Protein AF-A0A7Y2K6M2-F1 (afdb_monomer)

Foldseek 3Di:
DWDDPVFKIKDWDDKDLDPVVLVVVQVVCVVVVFQKDWDWDQDPVVRGIMITIMTIPHRDPVRNVVVVVVVVD

Secondary structure (DSSP, 8-state):
-EEESSS-EEEEEEEESSHHHHHHHHHHHHHTT--EEEEEEEEGGGTEEEEEEEEEEESSHHHHHHHHHHHT-

Mean predicted aligned error: 3.29 Å

pLDDT: mean 93.66, std 5.35, range [76.12, 98.0]

Solvent-accessible surface area (backbone atoms only — not comparable to full-atom values): 4080 Å² total; per-residue (Å²): 98,78,50,68,87,87,69,39,18,28,33,54,82,49,74,29,77,46,60,67,60,22,51,54,52,21,50,56,35,40,76,74,72,40,62,41,40,75,42,84,43,77,40,76,94,74,76,45,63,33,22,32,22,29,41,47,81,24,79,38,70,64,55,38,48,55,50,50,57,62,72,77,104

Structure (mmCIF, N/CA/C/O backbone):
data_AF-A0A7Y2K6M2-F1
#
_entry.id   AF-A0A7Y2K6M2-F1
#
loop_
_atom_site.group_PDB
_atom_site.id
_atom_site.type_symbol
_atom_site.label_atom_id
_atom_site.label_alt_id
_atom_site.label_comp_id
_atom_site.label_asym_id
_atom_site.label_entity_id
_atom_site.label_seq_id
_atom_site.pdbx_PDB_ins_code
_atom_site.Cartn_x
_atom_site.Cartn_y
_atom_site.Cartn_z
_atom_site.occupancy
_atom_site.B_iso_or_equiv
_atom_site.auth_seq_id
_atom_site.auth_comp_id
_atom_site.auth_asym_id
_atom_site.auth_atom_id
_atom_site.pdbx_PDB_model_num
ATOM 1 N N . MET A 1 1 ? 6.653 4.863 6.506 1.00 87.94 1 MET A N 1
ATOM 2 C CA . MET A 1 1 ? 6.283 6.289 6.289 1.00 87.94 1 MET A CA 1
ATOM 3 C C . MET A 1 1 ? 4.781 6.383 6.021 1.00 87.94 1 MET A C 1
ATOM 5 O O . MET A 1 1 ? 4.268 5.435 5.439 1.00 87.94 1 MET A O 1
ATOM 9 N N . ILE A 1 2 ? 4.091 7.440 6.476 1.00 93.88 2 ILE A N 1
ATOM 10 C CA . ILE A 1 2 ? 2.649 7.674 6.220 1.00 93.88 2 ILE A CA 1
ATOM 11 C C . ILE A 1 2 ? 2.505 8.766 5.157 1.00 93.88 2 ILE A C 1
ATOM 13 O O . ILE A 1 2 ? 3.271 9.725 5.174 1.00 93.88 2 ILE A O 1
ATOM 17 N N . PHE A 1 3 ? 1.542 8.604 4.256 1.00 94.19 3 PHE A N 1
ATOM 18 C CA . PHE A 1 3 ? 1.242 9.501 3.143 1.00 94.19 3 PHE A CA 1
ATOM 19 C C . PHE A 1 3 ? -0.254 9.826 3.126 1.00 94.19 3 PHE A C 1
ATOM 21 O O . PHE A 1 3 ? -1.059 9.042 3.631 1.00 94.19 3 PHE A O 1
ATOM 28 N N . THR A 1 4 ? -0.619 10.956 2.522 1.00 94.81 4 THR A N 1
ATOM 29 C CA . THR A 1 4 ? -2.010 11.378 2.329 1.00 94.81 4 THR A CA 1
ATOM 30 C C . THR A 1 4 ? -2.171 12.133 1.013 1.00 94.81 4 THR A C 1
ATOM 32 O O . THR A 1 4 ? -1.225 12.765 0.547 1.00 94.81 4 THR A O 1
ATOM 35 N N . ASP A 1 5 ? -3.360 12.047 0.427 1.00 91.38 5 ASP A N 1
ATOM 36 C CA . ASP A 1 5 ? -3.828 12.867 -0.698 1.00 91.38 5 ASP A CA 1
ATOM 37 C C . ASP A 1 5 ? -4.665 14.080 -0.232 1.00 91.38 5 ASP A C 1
ATOM 39 O O . ASP A 1 5 ? -5.257 14.782 -1.048 1.00 91.38 5 ASP A O 1
ATOM 43 N N . GLY A 1 6 ? -4.742 14.315 1.084 1.00 91.75 6 GLY A N 1
ATOM 44 C CA . GLY A 1 6 ? -5.599 15.322 1.715 1.00 91.75 6 GLY A CA 1
ATOM 45 C C . GLY A 1 6 ? -6.977 14.801 2.139 1.00 91.75 6 GLY A C 1
ATOM 46 O O . GLY A 1 6 ? -7.701 15.522 2.822 1.00 91.75 6 GLY A O 1
ATOM 47 N N . LYS A 1 7 ? -7.340 13.561 1.782 1.00 94.44 7 LYS A N 1
ATOM 48 C CA . LYS A 1 7 ? -8.608 12.916 2.167 1.00 94.44 7 LYS A CA 1
ATOM 49 C C . LYS A 1 7 ? -8.388 11.633 2.957 1.00 94.44 7 LYS A C 1
ATOM 51 O O . LYS A 1 7 ? -9.022 11.430 3.987 1.00 94.44 7 LYS A O 1
ATOM 56 N N . LEU A 1 8 ? -7.501 10.770 2.472 1.00 96.69 8 LEU A N 1
ATOM 57 C CA . LEU A 1 8 ? -7.207 9.469 3.055 1.00 96.69 8 LEU A CA 1
ATOM 58 C C . LEU A 1 8 ? -5.720 9.342 3.374 1.00 96.69 8 LEU A C 1
A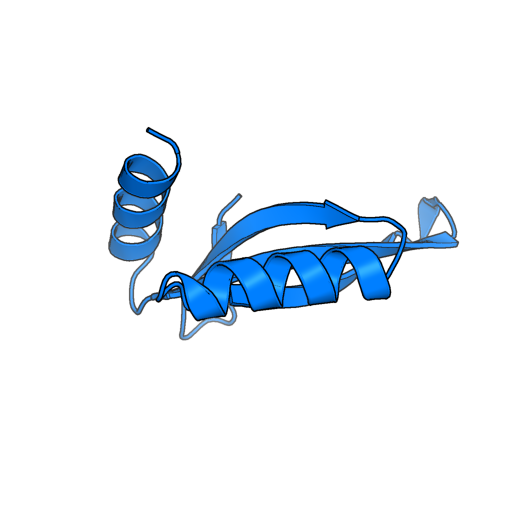TOM 60 O O . LEU A 1 8 ? -4.867 10.056 2.843 1.00 96.69 8 LEU A O 1
ATOM 64 N N . PHE A 1 9 ? -5.409 8.409 4.263 1.00 97.12 9 PHE A N 1
ATOM 65 C CA . PHE A 1 9 ? -4.068 8.100 4.723 1.00 97.12 9 PHE A CA 1
ATOM 66 C C . PHE A 1 9 ? -3.690 6.673 4.333 1.00 97.12 9 PHE A C 1
ATOM 68 O O . PHE A 1 9 ? -4.516 5.759 4.283 1.00 97.12 9 PHE A O 1
ATOM 75 N N . CYS A 1 10 ? -2.406 6.478 4.064 1.00 97.19 10 CYS A N 1
ATOM 76 C CA . CYS A 1 10 ? -1.810 5.179 3.784 1.00 97.19 10 CYS A CA 1
ATOM 77 C C . CYS A 1 10 ? -0.381 5.125 4.323 1.00 97.19 10 CYS A C 1
ATOM 79 O O . CYS A 1 10 ? 0.236 6.159 4.583 1.00 97.19 10 CYS A O 1
ATOM 81 N N . PHE A 1 11 ? 0.180 3.932 4.480 1.00 96.62 11 PHE A N 1
ATOM 82 C CA . PHE A 1 11 ? 1.578 3.755 4.849 1.00 96.62 11 PHE A CA 1
ATOM 83 C C . PHE A 1 11 ? 2.290 2.807 3.894 1.00 96.62 11 PHE A C 1
ATOM 85 O O . PHE A 1 11 ? 1.714 1.853 3.387 1.00 96.62 11 PHE A O 1
ATOM 92 N N . GLN A 1 12 ? 3.566 3.088 3.641 1.00 95.88 12 GLN A N 1
ATOM 93 C CA . GLN A 1 12 ? 4.422 2.215 2.840 1.00 95.88 12 GLN A CA 1
ATOM 94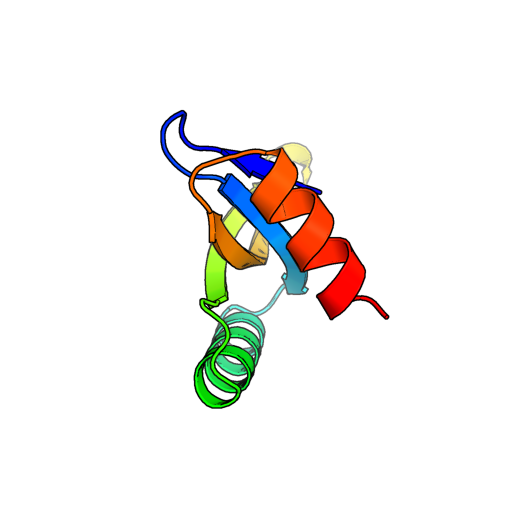 C C . GLN A 1 12 ? 4.976 1.078 3.691 1.00 95.88 12 GLN A C 1
ATOM 96 O O . GLN A 1 12 ? 5.480 1.333 4.789 1.00 95.88 12 GLN A O 1
ATOM 101 N N . ILE A 1 13 ? 4.949 -0.123 3.117 1.00 95.25 13 ILE A N 1
ATOM 102 C CA . ILE A 1 13 ? 5.491 -1.353 3.703 1.00 95.25 13 ILE A CA 1
ATOM 103 C C . ILE A 1 13 ? 6.717 -1.878 2.948 1.00 95.25 13 ILE A C 1
ATOM 105 O O . ILE A 1 13 ? 7.626 -2.417 3.565 1.00 95.25 13 ILE A O 1
ATOM 109 N N . ALA A 1 14 ? 6.780 -1.675 1.630 1.00 93.94 14 ALA A N 1
ATOM 110 C CA . ALA A 1 14 ? 7.833 -2.218 0.783 1.00 93.94 14 ALA A CA 1
ATOM 111 C C . ALA A 1 14 ? 8.055 -1.340 -0.454 1.00 93.94 14 ALA A C 1
ATOM 113 O O . ALA A 1 14 ? 7.208 -0.523 -0.827 1.00 93.94 14 ALA A O 1
ATOM 114 N N . ALA A 1 15 ? 9.212 -1.502 -1.091 1.00 94.50 15 ALA A N 1
ATOM 115 C CA . ALA A 1 15 ? 9.536 -0.860 -2.356 1.00 94.50 15 ALA A CA 1
ATOM 116 C C . ALA A 1 15 ? 10.372 -1.807 -3.220 1.00 94.50 15 ALA A C 1
ATOM 118 O O . ALA A 1 15 ? 11.346 -2.391 -2.749 1.00 94.50 15 ALA A O 1
ATOM 119 N N . PHE A 1 16 ? 10.009 -1.927 -4.493 1.00 95.12 16 PHE A N 1
ATOM 120 C CA . PHE A 1 16 ? 10.641 -2.827 -5.450 1.00 95.12 16 PHE A CA 1
ATOM 121 C C . PHE A 1 16 ? 11.101 -2.065 -6.692 1.00 95.12 16 PHE A C 1
ATOM 123 O O . PHE A 1 16 ? 10.513 -1.056 -7.081 1.00 95.12 16 PHE A O 1
ATOM 130 N N . ARG A 1 17 ? 12.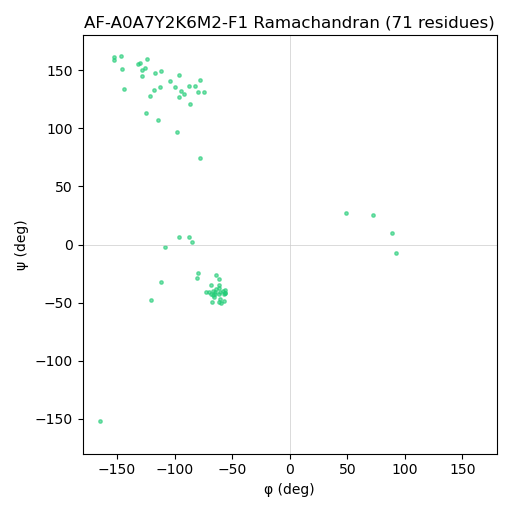154 -2.572 -7.339 1.00 92.38 17 ARG A N 1
ATOM 131 C CA . ARG A 1 17 ? 12.587 -2.108 -8.669 1.00 92.38 17 ARG A CA 1
ATOM 132 C C . ARG A 1 17 ? 11.752 -2.721 -9.797 1.00 92.38 17 ARG A C 1
ATOM 134 O O . ARG A 1 17 ? 11.594 -2.103 -10.839 1.00 92.38 17 ARG A O 1
ATOM 141 N N . SER A 1 18 ? 11.224 -3.927 -9.584 1.00 94.44 18 SER A N 1
ATOM 142 C CA . SER A 1 18 ? 10.345 -4.615 -10.532 1.00 94.44 18 SER A CA 1
ATOM 143 C C . SER A 1 18 ? 8.884 -4.335 -10.195 1.00 94.44 18 SER A C 1
ATOM 145 O O . SER A 1 18 ? 8.476 -4.487 -9.040 1.00 94.44 18 SER A O 1
ATOM 147 N N . ARG A 1 19 ? 8.113 -3.963 -11.220 1.00 94.44 19 ARG A N 1
ATOM 148 C CA . ARG A 1 19 ? 6.665 -3.766 -11.129 1.00 94.44 19 ARG A CA 1
ATOM 149 C C . ARG A 1 19 ? 5.952 -5.055 -10.741 1.00 94.44 19 ARG A C 1
ATOM 151 O O . ARG A 1 19 ? 5.209 -5.061 -9.771 1.00 94.44 19 ARG A O 1
ATOM 158 N N . GLU A 1 20 ? 6.273 -6.144 -11.432 1.00 96.69 20 GLU A N 1
ATOM 159 C CA . GLU A 1 20 ? 5.693 -7.470 -11.205 1.00 96.69 20 GLU A CA 1
ATOM 160 C C . GLU A 1 20 ? 5.875 -7.924 -9.751 1.00 96.69 20 GLU A C 1
ATOM 162 O O . GLU A 1 20 ? 4.945 -8.420 -9.121 1.00 96.69 20 GLU A O 1
ATOM 167 N N . ARG A 1 21 ? 7.060 -7.689 -9.166 1.00 96.81 21 ARG A N 1
ATOM 168 C CA . ARG A 1 21 ? 7.302 -8.016 -7.751 1.00 96.81 21 ARG A CA 1
ATOM 169 C C . ARG A 1 21 ? 6.436 -7.184 -6.806 1.00 96.81 21 ARG A C 1
ATOM 171 O O . ARG A 1 21 ? 5.931 -7.730 -5.831 1.00 96.81 21 ARG A O 1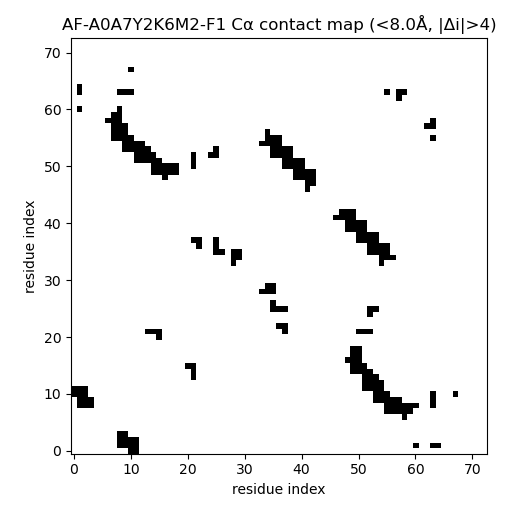
ATOM 178 N N . ALA A 1 22 ? 6.262 -5.892 -7.084 1.00 97.56 22 ALA A N 1
ATOM 179 C CA . ALA A 1 22 ? 5.397 -5.034 -6.277 1.00 97.56 22 ALA A CA 1
ATOM 180 C C . ALA A 1 22 ? 3.921 -5.433 -6.393 1.00 97.56 22 ALA A C 1
ATOM 182 O O . ALA A 1 22 ? 3.215 -5.440 -5.390 1.00 97.56 22 ALA A O 1
ATOM 18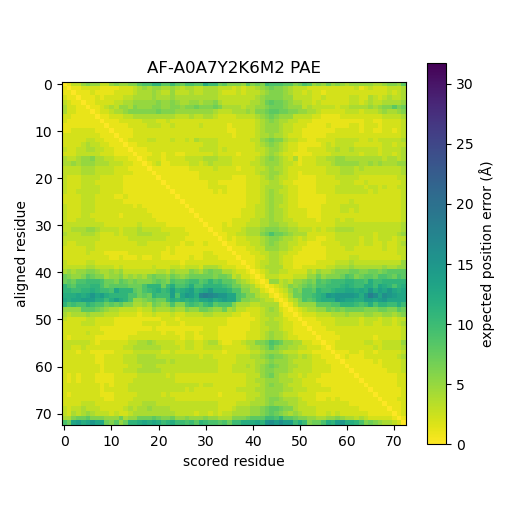3 N N . GLU A 1 23 ? 3.469 -5.787 -7.595 1.00 97.12 23 GLU A N 1
ATOM 184 C CA . GLU A 1 23 ? 2.100 -6.244 -7.847 1.00 97.12 23 GLU A CA 1
ATOM 185 C C . GLU A 1 23 ? 1.831 -7.589 -7.169 1.00 97.12 23 GLU A C 1
ATOM 187 O O . GLU A 1 23 ? 0.816 -7.731 -6.494 1.00 97.12 23 GLU A O 1
ATOM 192 N N . LYS A 1 24 ? 2.771 -8.540 -7.240 1.00 98.00 24 LYS A N 1
ATOM 193 C CA . LYS A 1 24 ? 2.668 -9.823 -6.530 1.00 98.00 24 LYS A CA 1
ATOM 194 C C . LYS A 1 24 ? 2.586 -9.640 -5.013 1.00 98.00 24 LYS A C 1
ATOM 196 O O . LYS A 1 24 ? 1.815 -10.326 -4.349 1.00 98.00 24 LYS A O 1
ATOM 201 N N . GLU A 1 25 ? 3.370 -8.715 -4.462 1.00 97.56 25 GLU A N 1
ATOM 202 C CA . GLU A 1 25 ? 3.322 -8.385 -3.036 1.00 97.56 25 GLU A CA 1
ATOM 203 C C . GLU A 1 25 ? 1.980 -7.751 -2.647 1.00 97.56 25 GLU A C 1
ATOM 205 O O . GLU A 1 25 ? 1.379 -8.150 -1.653 1.00 97.56 25 GLU A O 1
ATOM 210 N N . ALA A 1 26 ? 1.490 -6.793 -3.440 1.00 97.56 26 ALA A N 1
ATOM 211 C CA . ALA A 1 26 ? 0.192 -6.165 -3.211 1.00 97.56 26 ALA A CA 1
ATOM 212 C C . ALA A 1 26 ? -0.955 -7.185 -3.291 1.00 97.56 26 ALA A C 1
ATOM 214 O O . ALA A 1 26 ? -1.823 -7.177 -2.425 1.00 97.56 26 ALA A O 1
ATOM 215 N N . ALA A 1 27 ? -0.923 -8.098 -4.268 1.00 97.81 27 ALA A N 1
ATOM 216 C CA . ALA A 1 27 ? -1.896 -9.181 -4.398 1.00 97.81 27 ALA A CA 1
ATOM 217 C C . ALA A 1 27 ? -1.891 -10.100 -3.169 1.00 97.81 27 ALA A C 1
ATOM 219 O O . ALA A 1 27 ? -2.943 -10.337 -2.588 1.00 97.81 27 ALA A O 1
ATOM 220 N N . ARG A 1 28 ? -0.708 -10.518 -2.691 1.00 97.31 28 ARG A N 1
ATOM 221 C CA . ARG A 1 28 ? -0.599 -11.338 -1.472 1.00 97.31 28 ARG A CA 1
ATOM 222 C C . ARG A 1 28 ? -1.249 -10.662 -0.263 1.00 97.31 28 ARG A C 1
ATOM 224 O O . ARG A 1 28 ? -1.848 -11.331 0.566 1.00 97.31 28 ARG A O 1
ATOM 231 N N . LEU A 1 29 ? -1.100 -9.346 -0.139 1.00 96.38 29 LEU A N 1
ATOM 232 C CA . LEU A 1 29 ? -1.672 -8.583 0.970 1.00 96.38 29 LEU A CA 1
ATOM 233 C C . LEU A 1 29 ? -3.189 -8.438 0.841 1.00 96.38 29 LEU A C 1
ATOM 235 O O . LEU A 1 29 ? -3.900 -8.614 1.830 1.00 96.38 29 LEU A O 1
ATOM 239 N N . LEU A 1 30 ? -3.682 -8.198 -0.375 1.00 96.38 30 LEU A N 1
ATOM 240 C CA . LEU A 1 30 ? -5.115 -8.218 -0.669 1.00 96.38 30 LEU A CA 1
ATOM 241 C C . LEU A 1 30 ? -5.738 -9.572 -0.301 1.00 96.38 30 LEU A C 1
ATOM 243 O O . LEU A 1 30 ? -6.773 -9.594 0.361 1.00 96.38 30 LEU A O 1
ATOM 247 N N . ASP A 1 31 ? -5.066 -10.683 -0.614 1.00 97.25 31 ASP A N 1
ATOM 248 C CA . ASP A 1 31 ? -5.519 -12.037 -0.259 1.00 97.25 31 ASP A CA 1
ATOM 249 C C . ASP A 1 31 ? -5.568 -12.271 1.263 1.00 97.25 31 ASP A C 1
ATOM 251 O O . ASP A 1 31 ? -6.360 -13.078 1.747 1.00 97.25 31 ASP A O 1
ATOM 255 N N . THR A 1 32 ? -4.758 -11.543 2.040 1.00 94.12 32 THR A N 1
ATOM 256 C CA . THR A 1 32 ? -4.802 -11.567 3.515 1.00 94.12 32 THR A CA 1
ATOM 257 C C . THR A 1 32 ? -5.836 -10.612 4.122 1.00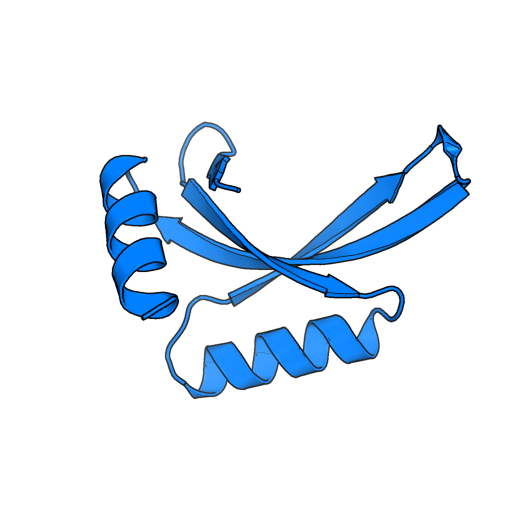 94.12 32 THR A C 1
ATOM 259 O O . THR A 1 32 ? -5.947 -10.533 5.343 1.00 94.12 32 THR A O 1
ATOM 262 N N . GLY A 1 33 ? -6.604 -9.899 3.292 1.00 95.56 33 GLY A N 1
ATOM 263 C CA . GLY A 1 33 ? -7.619 -8.934 3.726 1.00 95.56 33 GLY A CA 1
ATOM 264 C C . GLY A 1 33 ? -7.098 -7.509 3.935 1.00 95.56 33 GLY A C 1
ATOM 265 O O . GLY A 1 33 ? -7.823 -6.661 4.452 1.00 95.56 33 GLY A O 1
ATOM 266 N N . GLU A 1 34 ? -5.861 -7.221 3.532 1.00 96.12 34 GLU A N 1
ATOM 267 C CA . GLU A 1 34 ? -5.264 -5.892 3.640 1.00 96.12 34 GLU A CA 1
ATOM 268 C C . GLU A 1 34 ? -5.591 -5.047 2.409 1.00 96.12 34 GLU A C 1
ATOM 270 O O . GLU A 1 34 ? -5.422 -5.489 1.275 1.00 96.12 34 GLU A O 1
ATOM 275 N N . ASN A 1 35 ? -5.956 -3.778 2.599 1.00 96.12 35 ASN A N 1
ATOM 276 C CA . ASN A 1 35 ? -6.184 -2.863 1.476 1.00 96.12 35 ASN A CA 1
ATOM 277 C C . ASN A 1 35 ? -4.857 -2.343 0.895 1.00 96.12 35 ASN A C 1
ATOM 279 O O . ASN A 1 35 ? -4.460 -1.194 1.138 1.00 96.12 35 ASN A O 1
ATOM 283 N N . ALA A 1 36 ? -4.155 -3.203 0.154 1.00 97.25 36 ALA A N 1
ATOM 284 C CA . ALA A 1 36 ? -2.844 -2.926 -0.421 1.00 97.25 36 ALA A CA 1
ATOM 285 C C . ALA A 1 36 ? -2.897 -2.456 -1.885 1.00 97.25 36 ALA A C 1
ATOM 287 O O . ALA A 1 36 ? -3.730 -2.891 -2.675 1.00 97.25 36 ALA A O 1
ATOM 288 N N . PHE A 1 37 ? -1.974 -1.570 -2.264 1.00 97.06 37 PHE A N 1
ATOM 289 C CA . PHE A 1 37 ? -1.856 -1.037 -3.623 1.00 97.06 37 PHE A CA 1
ATOM 290 C C . PHE A 1 37 ? -0.421 -0.603 -3.954 1.00 97.06 37 PHE A C 1
ATOM 292 O O . PHE A 1 37 ? 0.394 -0.328 -3.066 1.00 97.06 37 PHE A O 1
ATOM 299 N N . VAL A 1 38 ? -0.110 -0.521 -5.251 1.00 97.12 38 VAL A N 1
ATOM 300 C CA . VAL A 1 38 ? 1.203 -0.104 -5.765 1.00 97.12 38 VAL A CA 1
ATOM 301 C C . VAL A 1 38 ? 1.163 1.358 -6.205 1.00 97.12 38 VAL A C 1
ATOM 303 O O . VAL A 1 38 ? 0.245 1.787 -6.898 1.00 97.12 38 VAL A O 1
ATOM 306 N N . VAL A 1 39 ? 2.188 2.123 -5.831 1.00 95.44 39 VAL A N 1
ATOM 307 C CA . VAL A 1 39 ? 2.407 3.501 -6.278 1.00 95.44 39 VAL A CA 1
ATOM 308 C C . VAL A 1 39 ? 3.761 3.603 -6.961 1.00 95.44 39 VAL A C 1
ATOM 310 O O . VAL A 1 39 ? 4.790 3.232 -6.389 1.00 95.44 39 VAL A O 1
ATOM 313 N N . GLU A 1 40 ? 3.770 4.149 -8.171 1.00 93.94 40 GLU A N 1
ATOM 314 C CA . GLU A 1 40 ? 5.005 4.467 -8.877 1.00 93.94 40 GLU A CA 1
ATOM 315 C C . GLU A 1 40 ? 5.656 5.715 -8.272 1.00 93.94 40 GLU A C 1
ATOM 317 O O . GLU A 1 40 ? 5.017 6.745 -8.064 1.00 93.94 40 GLU A O 1
ATOM 322 N N . ALA A 1 41 ? 6.950 5.626 -7.988 1.00 89.56 41 ALA A N 1
ATOM 323 C CA . ALA A 1 41 ? 7.762 6.743 -7.543 1.00 89.56 41 ALA A CA 1
ATOM 324 C C . ALA A 1 41 ? 8.961 6.880 -8.476 1.00 89.56 41 ALA A C 1
ATOM 326 O O . ALA A 1 41 ? 9.835 6.010 -8.516 1.00 89.56 41 ALA A O 1
ATOM 327 N N . TYR A 1 42 ? 8.998 7.977 -9.226 1.00 87.00 42 TYR A N 1
ATOM 328 C CA . TYR A 1 42 ? 10.143 8.318 -10.054 1.00 87.00 42 TYR A CA 1
ATOM 329 C C . TYR A 1 42 ? 11.154 9.107 -9.223 1.00 87.00 42 TYR A C 1
ATOM 331 O O . TYR A 1 42 ? 10.814 10.150 -8.666 1.00 87.00 42 TYR A O 1
ATOM 339 N N . LEU A 1 43 ? 12.381 8.596 -9.110 1.00 81.06 43 LEU A N 1
ATOM 340 C CA . LEU A 1 43 ? 13.475 9.321 -8.469 1.00 81.06 43 LEU A CA 1
ATOM 341 C C . LEU A 1 43 ? 14.307 9.985 -9.569 1.00 81.06 43 LEU A C 1
ATOM 343 O O . LEU A 1 43 ? 15.133 9.328 -10.202 1.00 81.06 43 LEU A O 1
ATOM 347 N N . SER A 1 44 ? 14.038 11.267 -9.822 1.00 76.69 44 SER A N 1
ATOM 348 C CA . SER A 1 44 ? 14.631 12.041 -10.923 1.00 76.69 44 SER A CA 1
ATOM 349 C C . SER A 1 44 ? 16.156 12.085 -10.866 1.00 76.69 44 SER A C 1
ATOM 351 O O . SER A 1 44 ? 16.797 11.911 -11.896 1.00 76.69 44 SER A O 1
ATOM 353 N N . GLU A 1 45 ? 16.729 12.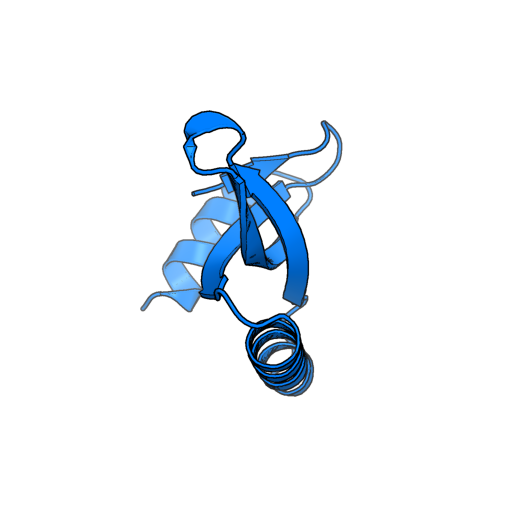223 -9.670 1.00 78.94 45 GLU A N 1
ATOM 354 C CA . GLU A 1 45 ? 18.182 12.265 -9.443 1.00 78.94 45 GLU A CA 1
ATOM 355 C C . GLU A 1 45 ? 18.901 10.983 -9.873 1.00 78.94 45 GLU A C 1
ATOM 357 O O . GLU A 1 45 ? 20.061 11.023 -10.268 1.00 78.94 45 GLU A O 1
ATOM 362 N N . LEU A 1 46 ? 18.212 9.840 -9.811 1.00 77.31 46 LEU A N 1
ATOM 363 C CA . LEU A 1 46 ? 18.787 8.540 -10.148 1.00 77.31 46 LEU A CA 1
ATOM 364 C C . LEU A 1 46 ? 18.248 7.975 -11.464 1.00 77.31 46 LEU A C 1
ATOM 366 O O . LEU A 1 46 ? 18.657 6.885 -11.836 1.00 77.31 46 LEU A O 1
ATOM 370 N N . GLN A 1 47 ? 17.313 8.661 -12.132 1.00 81.38 47 GLN A N 1
ATOM 371 C CA . GLN A 1 47 ? 16.586 8.185 -13.320 1.00 81.38 47 GLN A CA 1
ATOM 372 C C . GLN A 1 47 ? 15.987 6.773 -13.184 1.00 81.38 47 GLN A C 1
ATOM 374 O O . GLN A 1 47 ? 15.797 6.065 -14.172 1.00 81.38 47 GLN A O 1
ATOM 379 N N . ILE A 1 48 ? 15.665 6.333 -11.961 1.00 83.88 48 ILE A N 1
ATOM 380 C CA . ILE A 1 48 ? 15.103 4.997 -11.743 1.00 83.88 48 ILE A CA 1
ATOM 381 C C . ILE A 1 48 ? 13.699 5.087 -11.154 1.00 83.88 48 ILE A C 1
ATOM 383 O O . ILE A 1 48 ? 13.444 5.773 -10.159 1.00 83.88 48 ILE A O 1
ATOM 387 N N . LYS A 1 49 ? 12.795 4.307 -11.752 1.00 89.44 49 LYS A N 1
ATOM 388 C CA . LYS A 1 49 ? 11.440 4.079 -11.259 1.00 89.44 49 LYS A CA 1
ATOM 389 C C . LYS A 1 49 ? 11.448 3.038 -10.136 1.00 89.44 49 LYS A C 1
ATOM 391 O O . LYS A 1 49 ? 12.028 1.960 -10.258 1.00 89.44 49 LYS A O 1
ATOM 396 N N . TRP A 1 50 ? 10.785 3.374 -9.040 1.00 93.25 50 TRP A N 1
ATOM 397 C CA . TRP A 1 50 ? 10.473 2.462 -7.948 1.00 93.25 50 TRP A CA 1
ATOM 398 C C . TRP A 1 50 ? 8.974 2.211 -7.887 1.00 93.25 50 TRP A C 1
ATOM 400 O O . TRP A 1 50 ? 8.171 3.100 -8.160 1.00 93.25 50 TRP A O 1
ATOM 410 N N . TYR A 1 51 ? 8.612 1.019 -7.437 1.00 95.69 51 TYR A N 1
ATOM 411 C CA . TYR A 1 51 ? 7.237 0.601 -7.211 1.00 95.69 51 TYR A CA 1
ATOM 412 C C . TYR A 1 51 ? 7.058 0.366 -5.716 1.00 95.69 51 TYR A C 1
ATOM 414 O O . TYR A 1 51 ? 7.623 -0.566 -5.144 1.00 95.69 51 TYR A O 1
ATOM 422 N N . ARG A 1 52 ? 6.343 1.272 -5.053 1.00 95.75 52 ARG A N 1
ATOM 423 C CA . ARG A 1 52 ? 6.138 1.262 -3.601 1.00 95.75 52 ARG A CA 1
ATOM 424 C C . ARG A 1 52 ? 4.814 0.589 -3.292 1.00 95.75 52 ARG A C 1
ATOM 426 O O . ARG A 1 52 ? 3.788 1.017 -3.807 1.00 95.75 52 ARG A O 1
ATOM 433 N N . VAL A 1 53 ? 4.831 -0.410 -2.420 1.00 97.00 53 VAL A N 1
ATOM 434 C CA . VAL A 1 53 ? 3.614 -1.062 -1.933 1.00 97.00 53 VAL A CA 1
ATOM 435 C C . VAL A 1 53 ? 3.163 -0.358 -0.662 1.00 97.00 53 VAL A C 1
ATOM 437 O O . VAL A 1 53 ? 3.961 -0.110 0.254 1.00 97.00 53 VAL A O 1
ATOM 440 N N . ARG A 1 54 ? 1.885 0.008 -0.630 1.00 97.19 54 ARG A N 1
ATOM 441 C CA . ARG A 1 54 ? 1.252 0.725 0.474 1.00 97.19 54 ARG A CA 1
ATOM 442 C C . ARG A 1 54 ? -0.012 0.006 0.916 1.00 97.19 54 ARG A C 1
ATOM 444 O O . ARG A 1 54 ? -0.673 -0.602 0.089 1.00 97.19 54 ARG A O 1
ATOM 451 N N . ILE A 1 55 ? -0.343 0.140 2.195 1.00 97.44 55 ILE A N 1
ATOM 452 C CA . ILE A 1 55 ? -1.637 -0.241 2.775 1.00 97.44 55 ILE A CA 1
ATOM 453 C C . ILE A 1 55 ? -2.337 1.044 3.206 1.00 97.44 55 ILE A C 1
ATOM 455 O O . ILE A 1 55 ? -1.689 1.943 3.758 1.00 97.44 55 ILE A O 1
ATOM 459 N N . GLY A 1 56 ? -3.630 1.188 2.923 1.00 95.56 56 GLY A N 1
ATOM 460 C CA . GLY A 1 56 ? -4.283 2.477 3.127 1.00 95.56 56 GLY A CA 1
ATOM 461 C C . GLY A 1 56 ? -5.799 2.496 3.122 1.00 95.56 56 GLY A C 1
ATOM 462 O O . GLY A 1 56 ? -6.451 1.521 3.475 1.00 95.56 56 GLY A O 1
ATOM 463 N N . PHE A 1 57 ? -6.311 3.664 2.719 1.00 95.44 57 PHE A N 1
ATOM 464 C CA . PHE A 1 57 ? -7.710 4.098 2.809 1.00 95.44 57 PHE A CA 1
ATOM 465 C C . PHE A 1 57 ? -8.185 4.435 4.231 1.00 95.44 57 PHE A C 1
ATOM 467 O O . PHE A 1 57 ? -9.379 4.421 4.515 1.00 95.44 57 PHE A O 1
ATOM 474 N N . PHE A 1 58 ? -7.261 4.817 5.115 1.00 97.06 58 PHE A N 1
ATOM 475 C CA . PHE A 1 58 ? -7.590 5.276 6.466 1.00 97.06 58 PHE A CA 1
ATOM 476 C C . PHE A 1 58 ? -8.104 6.717 6.438 1.00 97.06 58 PHE A C 1
ATOM 478 O O . PHE A 1 58 ? -7.573 7.551 5.707 1.00 97.06 58 PHE A O 1
ATOM 485 N N . LYS A 1 59 ? -9.100 7.051 7.256 1.00 96.44 59 LYS A N 1
ATOM 486 C CA . LYS A 1 59 ? -9.687 8.403 7.295 1.00 96.44 59 LYS A CA 1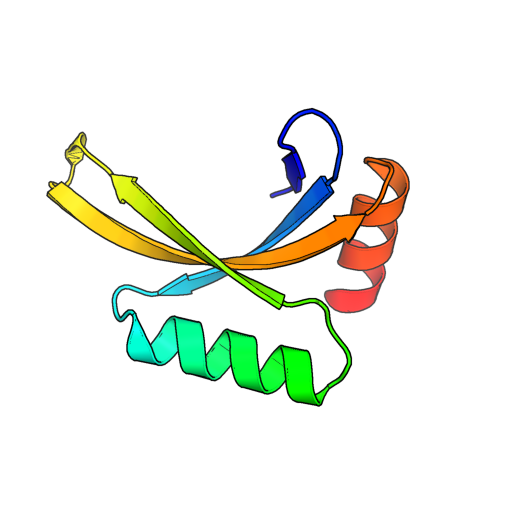
ATOM 487 C C . LYS A 1 59 ? -8.848 9.383 8.103 1.00 96.44 59 LYS A C 1
ATOM 489 O O . LYS A 1 59 ? -8.929 10.588 7.888 1.00 96.44 59 LYS A O 1
ATOM 494 N N . THR A 1 60 ? -8.049 8.886 9.046 1.00 97.25 60 THR A N 1
ATOM 495 C CA . THR A 1 60 ? -7.223 9.736 9.911 1.00 97.25 60 THR A CA 1
ATOM 496 C C . THR A 1 60 ? -5.780 9.254 9.985 1.00 97.25 60 THR A C 1
ATOM 498 O O . THR A 1 60 ? -5.477 8.068 9.840 1.00 97.25 60 THR A O 1
ATOM 501 N N . ILE A 1 61 ? -4.867 10.179 10.286 1.00 96.38 61 ILE A N 1
ATOM 502 C CA . ILE A 1 61 ? -3.458 9.846 10.516 1.00 96.38 61 ILE A CA 1
ATOM 503 C C . ILE A 1 61 ? -3.272 8.894 11.706 1.00 96.38 61 ILE A C 1
ATOM 505 O O . ILE A 1 61 ? -2.386 8.041 11.670 1.00 96.38 61 ILE A O 1
ATOM 509 N N . ASN A 1 62 ? -4.099 9.023 12.749 1.00 96.75 62 ASN A N 1
ATOM 510 C CA . ASN A 1 62 ? -4.022 8.172 13.935 1.00 96.75 62 ASN A CA 1
ATOM 511 C C . ASN A 1 62 ? -4.436 6.737 13.611 1.00 96.75 62 ASN A C 1
ATOM 513 O O . ASN A 1 62 ? -3.730 5.811 13.996 1.00 96.75 62 ASN A O 1
ATOM 517 N N . GLU A 1 63 ? -5.503 6.555 12.834 1.00 96.62 63 GLU A N 1
ATOM 518 C CA . GLU A 1 63 ? -5.923 5.242 12.342 1.00 96.62 63 GLU A CA 1
ATOM 519 C C . GLU A 1 63 ? -4.798 4.562 11.549 1.00 96.62 63 GLU A C 1
ATOM 521 O O . GLU A 1 63 ? -4.406 3.442 11.871 1.00 96.62 63 GLU A O 1
ATOM 526 N N . ALA A 1 64 ? -4.179 5.276 10.602 1.00 96.88 64 ALA A N 1
ATOM 527 C CA . ALA A 1 64 ? -3.049 4.750 9.836 1.00 96.88 64 ALA A CA 1
ATOM 528 C C . ALA A 1 64 ? -1.830 4.400 10.716 1.00 96.88 64 ALA A C 1
ATOM 530 O O . ALA A 1 64 ? -1.130 3.423 10.447 1.00 96.88 64 ALA A O 1
ATOM 531 N N . ARG A 1 65 ? -1.544 5.191 11.763 1.00 95.88 65 ARG A N 1
ATOM 532 C CA . ARG A 1 65 ? -0.438 4.931 12.706 1.00 95.88 65 ARG A CA 1
ATOM 533 C C . ARG A 1 65 ? -0.686 3.686 13.544 1.00 95.88 65 ARG A C 1
ATOM 535 O O . ARG A 1 65 ? 0.205 2.842 13.633 1.00 95.88 65 ARG A O 1
ATOM 542 N N . GLU A 1 66 ? -1.868 3.588 14.142 1.00 96.50 66 GLU A N 1
ATOM 543 C CA . GLU A 1 66 ? -2.244 2.456 14.985 1.00 96.50 66 GLU A CA 1
ATOM 544 C C . GLU A 1 66 ? -2.312 1.169 14.172 1.00 96.50 66 GLU A C 1
ATOM 546 O O . GLU A 1 66 ? -1.762 0.151 14.592 1.00 96.50 66 GLU A O 1
ATOM 551 N N . TYR A 1 67 ? -2.894 1.227 12.972 1.00 96.31 67 TYR A N 1
ATOM 552 C CA . TYR A 1 67 ? -2.930 0.086 12.068 1.00 96.31 67 TYR A CA 1
ATOM 553 C C . TYR A 1 67 ? -1.522 -0.380 11.702 1.00 96.31 67 TYR A C 1
ATOM 555 O O . TYR A 1 67 ? -1.182 -1.545 11.890 1.00 96.31 67 TYR A O 1
ATOM 563 N N . ARG A 1 68 ? -0.650 0.545 11.277 1.00 95.50 68 ARG A N 1
ATOM 564 C CA . ARG A 1 68 ? 0.749 0.226 10.964 1.00 95.50 68 ARG A CA 1
ATOM 565 C C . ARG A 1 68 ? 1.466 -0.423 12.148 1.00 95.50 68 ARG A C 1
ATOM 567 O O . ARG A 1 68 ? 2.235 -1.355 11.951 1.00 95.50 68 ARG A O 1
ATOM 574 N N . LYS A 1 69 ? 1.247 0.067 13.372 1.00 94.94 69 LYS A N 1
ATOM 575 C CA . LYS A 1 69 ? 1.873 -0.493 14.578 1.00 94.94 69 LYS A CA 1
ATOM 576 C C . LYS A 1 69 ? 1.427 -1.934 14.834 1.00 94.94 69 LYS A C 1
ATOM 578 O O . LYS A 1 69 ? 2.254 -2.736 15.247 1.00 94.94 69 LYS A O 1
ATOM 583 N N . ARG A 1 70 ? 0.151 -2.254 14.592 1.00 93.50 70 ARG A N 1
ATOM 584 C CA . ARG A 1 70 ? -0.377 -3.624 14.703 1.00 93.50 70 ARG A CA 1
ATOM 585 C C . ARG A 1 70 ? 0.157 -4.528 13.597 1.00 93.50 70 ARG A C 1
ATOM 587 O O . ARG A 1 70 ? 0.525 -5.651 13.888 1.00 93.50 70 ARG A O 1
ATOM 594 N N . PHE A 1 71 ? 0.235 -4.016 12.371 1.00 92.06 71 PHE A N 1
ATOM 595 C CA . PHE A 1 71 ? 0.713 -4.759 11.204 1.00 92.06 71 PHE A CA 1
ATOM 596 C C . PHE A 1 71 ? 2.214 -5.092 11.266 1.00 92.06 71 PHE A C 1
ATOM 598 O O . PHE A 1 71 ? 2.640 -6.128 10.779 1.00 92.06 71 PHE A O 1
ATOM 605 N N . MET A 1 72 ? 3.037 -4.208 11.842 1.00 85.56 72 MET A N 1
ATOM 606 C CA . MET A 1 72 ? 4.494 -4.401 11.948 1.00 85.56 72 MET A CA 1
ATOM 607 C C . MET A 1 72 ? 4.933 -5.180 13.200 1.00 85.56 72 MET A C 1
ATOM 609 O O . 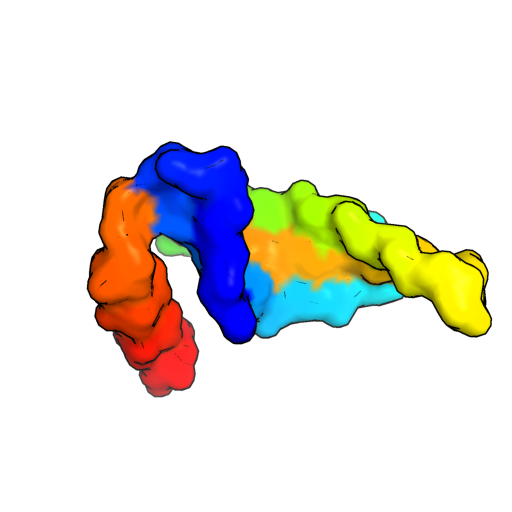MET A 1 72 ? 6.129 -5.212 13.492 1.00 85.56 72 MET A O 1
ATOM 613 N N . LYS A 1 73 ? 3.988 -5.716 13.975 1.00 76.12 73 LYS A N 1
ATOM 614 C CA . LYS A 1 73 ? 4.255 -6.458 15.207 1.00 76.12 73 LYS A CA 1
ATOM 615 C C . LYS A 1 73 ? 4.292 -7.953 14.924 1.00 76.12 73 LYS A C 1
ATOM 617 O O . LYS A 1 73 ? 5.170 -8.608 15.522 1.00 76.12 73 LYS A O 1
#

Radius of gyration: 12.57 Å; Cα contacts (8 Å, |Δi|>4): 125; chains: 1; bounding box: 28×27×28 Å

Sequence (73 aa):
MIFTDGKLFCFQIAAFRSRERAEKEAARLLDTGENAFVVEAYLSELQIKWYRVRIGFFKTINEAREYRKRFMK

Nearest PDB structures (foldseek):
  4d3h-assembly1_C  TM=6.084E-01  e=1.390E+00  Staphylococcus aureus
  4d3h-assembly1_A  TM=5.437E-01  e=1.024E+00  Staphylococcus aureus
  4rww-assembly1_A  TM=5.764E-01  e=1.478E+00  Listeria monocytogenes EGD-e
  4d3h-assembly1_B  TM=5.540E-01  e=1.230E+00  Staphylococcus aureus
  4rle-assembly1_A  TM=4.636E-01  e=1.888E+00  Bacillus subtilis subsp. subtilis str. 168